Protein AF-A0A484Z8R1-F1 (afdb_monomer_lite)

Radius of gyration: 15.41 Å; chains: 1; bounding box: 41×30×35 Å

Organism: NCBI:txid69218

Structure (mmCIF, N/CA/C/O backbone):
data_AF-A0A484Z8R1-F1
#
_entry.id   AF-A0A484Z8R1-F1
#
loop_
_atom_site.group_PDB
_atom_site.id
_atom_site.type_symbol
_atom_site.label_atom_id
_atom_site.label_alt_id
_atom_site.label_comp_id
_atom_site.label_asym_id
_atom_site.label_entity_id
_atom_site.label_seq_id
_atom_site.pdbx_PDB_ins_code
_atom_site.Cartn_x
_atom_site.Cartn_y
_atom_site.Cartn_z
_atom_site.occupancy
_atom_site.B_iso_or_equiv
_atom_site.auth_seq_id
_atom_site.auth_comp_id
_atom_site.auth_asym_id
_atom_site.auth_atom_id
_atom_site.pdbx_PDB_model_num
ATOM 1 N N . MET A 1 1 ? 19.442 -6.968 -9.529 1.00 58.28 1 MET A N 1
ATOM 2 C CA . MET A 1 1 ? 18.801 -5.696 -9.114 1.00 58.28 1 MET A CA 1
ATOM 3 C C . MET A 1 1 ? 18.017 -5.101 -10.264 1.00 58.28 1 MET A C 1
ATOM 5 O O . MET A 1 1 ? 16.809 -5.059 -10.142 1.00 58.28 1 MET A O 1
ATOM 9 N N . HIS A 1 2 ? 18.643 -4.729 -11.385 1.00 69.94 2 HIS A N 1
ATOM 10 C CA . HIS A 1 2 ? 17.928 -4.208 -12.560 1.00 69.94 2 HIS A CA 1
ATOM 11 C C . HIS A 1 2 ? 16.787 -5.130 -13.034 1.00 69.94 2 HIS A C 1
ATOM 13 O O . HIS A 1 2 ? 15.646 -4.687 -13.110 1.00 69.94 2 HIS A O 1
ATOM 19 N N . ASP A 1 3 ? 17.061 -6.428 -13.188 1.00 71.69 3 ASP A N 1
ATOM 20 C CA . ASP A 1 3 ? 16.068 -7.412 -13.656 1.00 71.69 3 ASP A CA 1
ATOM 21 C C . ASP A 1 3 ? 14.858 -7.557 -12.729 1.00 71.69 3 ASP A C 1
ATOM 23 O O . ASP A 1 3 ? 13.781 -7.921 -13.176 1.00 71.69 3 ASP A O 1
ATOM 27 N N . LEU A 1 4 ? 15.017 -7.222 -11.446 1.00 68.62 4 LEU A N 1
ATOM 28 C CA . LEU A 1 4 ? 13.944 -7.243 -10.454 1.00 68.62 4 LEU A CA 1
ATOM 29 C C . LEU A 1 4 ? 12.979 -6.072 -10.651 1.00 68.62 4 LEU A C 1
ATOM 31 O O . LEU A 1 4 ? 11.765 -6.228 -10.612 1.00 68.62 4 LEU A O 1
ATOM 35 N N . TYR A 1 5 ? 13.521 -4.880 -10.897 1.00 70.00 5 TYR A N 1
ATOM 36 C CA . TYR A 1 5 ? 12.701 -3.707 -11.198 1.00 70.00 5 TYR A CA 1
ATOM 37 C C . TYR A 1 5 ? 11.977 -3.859 -12.539 1.00 70.00 5 TYR A C 1
ATOM 39 O O . TYR A 1 5 ? 10.854 -3.369 -12.679 1.00 70.00 5 TYR A O 1
ATOM 47 N N . VAL A 1 6 ? 12.611 -4.548 -13.494 1.00 76.06 6 VAL A N 1
ATOM 48 C CA . VAL A 1 6 ? 12.028 -4.874 -14.799 1.00 76.06 6 VAL A CA 1
ATOM 49 C C . VAL A 1 6 ? 10.956 -5.956 -14.668 1.00 76.06 6 VAL A C 1
ATOM 51 O O . VAL A 1 6 ? 9.858 -5.759 -15.168 1.00 76.06 6 VAL A O 1
ATOM 54 N N . SER A 1 7 ? 11.210 -7.058 -13.955 1.00 76.38 7 SER A N 1
ATOM 55 C CA . SER A 1 7 ? 10.266 -8.183 -13.869 1.00 76.38 7 SER A CA 1
ATOM 56 C C . SER A 1 7 ? 8.947 -7.824 -13.186 1.00 76.38 7 SER A C 1
ATOM 58 O O . SER A 1 7 ? 7.898 -8.342 -13.561 1.00 76.38 7 SER A O 1
ATOM 60 N N . PHE A 1 8 ? 8.981 -6.916 -12.209 1.00 76.06 8 PHE A N 1
ATOM 61 C CA . PHE A 1 8 ? 7.788 -6.459 -11.495 1.00 76.06 8 PHE A CA 1
ATOM 62 C C . PHE A 1 8 ? 7.178 -5.172 -12.063 1.00 76.06 8 PHE A C 1
ATOM 64 O O . PHE A 1 8 ? 6.241 -4.642 -11.468 1.00 76.06 8 PHE A O 1
ATOM 71 N N . ASN A 1 9 ? 7.694 -4.643 -13.182 1.00 83.44 9 ASN A N 1
ATOM 72 C CA . ASN A 1 9 ? 7.269 -3.363 -13.760 1.00 83.44 9 ASN A CA 1
ATOM 73 C C . ASN A 1 9 ? 7.154 -2.251 -12.702 1.00 83.44 9 ASN A C 1
ATOM 75 O O . ASN A 1 9 ? 6.194 -1.476 -12.676 1.00 83.44 9 ASN A O 1
ATOM 79 N N . VAL A 1 10 ? 8.143 -2.165 -11.805 1.00 82.50 10 VAL A N 1
ATOM 80 C CA . VAL A 1 10 ? 8.104 -1.274 -10.631 1.00 82.50 10 VAL A CA 1
ATOM 81 C C . VAL A 1 10 ? 7.833 0.178 -11.030 1.00 82.50 10 VAL A C 1
ATOM 83 O O . VAL A 1 10 ? 7.066 0.875 -10.368 1.00 82.50 10 VAL A O 1
ATOM 86 N N . LYS A 1 11 ? 8.410 0.624 -12.148 1.00 85.81 11 LYS A N 1
ATOM 87 C CA . LYS A 1 11 ? 8.200 1.966 -12.703 1.00 85.81 11 LYS A CA 1
ATOM 88 C C . LYS A 1 11 ? 6.729 2.245 -13.025 1.00 85.81 11 LYS A C 1
ATOM 90 O O . LYS A 1 11 ? 6.247 3.349 -12.775 1.00 85.81 11 LYS A O 1
ATOM 95 N N . ASP A 1 12 ? 6.023 1.269 -13.585 1.00 86.81 12 ASP A N 1
ATOM 96 C CA . ASP A 1 12 ? 4.622 1.433 -13.973 1.00 86.81 12 ASP A CA 1
ATOM 97 C C . ASP A 1 12 ? 3.700 1.318 -12.764 1.00 86.81 12 ASP A C 1
ATOM 99 O O . ASP A 1 12 ? 2.756 2.099 -12.650 1.00 86.81 12 ASP A O 1
ATOM 103 N N . LEU A 1 13 ? 4.027 0.443 -11.806 1.00 86.25 13 LEU A N 1
ATOM 104 C CA . LEU A 1 13 ? 3.337 0.386 -10.516 1.00 86.25 13 LEU A CA 1
ATOM 105 C C . LEU A 1 13 ? 3.457 1.713 -9.762 1.00 86.25 13 LEU A C 1
ATOM 107 O O . LEU A 1 13 ? 2.446 2.247 -9.318 1.00 86.25 13 LEU A O 1
ATOM 111 N N . GLN A 1 14 ? 4.656 2.295 -9.690 1.00 86.06 14 GLN A N 1
ATOM 112 C CA . GLN A 1 14 ? 4.865 3.607 -9.074 1.00 86.06 14 GLN A CA 1
ATOM 113 C C . GLN A 1 14 ? 4.029 4.697 -9.736 1.00 86.06 14 GLN A C 1
ATOM 115 O O . GLN A 1 14 ? 3.397 5.483 -9.039 1.00 86.06 14 GLN A O 1
ATOM 120 N N . LYS A 1 15 ? 3.957 4.725 -11.069 1.00 88.31 15 LYS A N 1
ATOM 121 C CA . LYS A 1 15 ? 3.080 5.671 -11.769 1.00 88.31 15 LYS A CA 1
ATOM 122 C C . LYS A 1 15 ? 1.607 5.422 -11.462 1.00 88.31 15 LYS A C 1
ATOM 124 O O . LYS A 1 15 ? 0.874 6.382 -11.263 1.00 88.31 15 LYS A O 1
ATOM 129 N N . ALA A 1 16 ? 1.174 4.164 -11.454 1.00 87.69 16 ALA A N 1
ATOM 130 C CA . ALA A 1 16 ? -0.217 3.804 -11.216 1.00 87.69 16 ALA A CA 1
ATOM 131 C C . ALA A 1 16 ? -0.669 4.178 -9.797 1.00 87.69 16 ALA A C 1
ATOM 133 O O . ALA A 1 16 ? -1.745 4.740 -9.650 1.00 87.69 16 ALA A O 1
ATOM 134 N N . MET A 1 17 ? 0.167 3.971 -8.773 1.00 85.44 17 MET A N 1
ATOM 135 C CA . MET A 1 17 ? -0.169 4.294 -7.376 1.00 85.44 17 MET A CA 1
ATOM 136 C C . MET A 1 17 ? -0.551 5.763 -7.139 1.00 85.44 17 MET A C 1
ATOM 138 O O . MET A 1 17 ? -1.306 6.043 -6.219 1.00 85.44 17 MET A O 1
ATOM 142 N N . PHE A 1 18 ? -0.052 6.693 -7.959 1.00 86.50 18 PHE A N 1
ATOM 143 C CA . PHE A 1 18 ? -0.321 8.130 -7.813 1.00 86.50 18 PHE A CA 1
ATOM 144 C C . PHE A 1 18 ? -1.199 8.703 -8.937 1.00 86.50 18 PHE A C 1
ATOM 146 O O . PHE A 1 18 ? -1.311 9.920 -9.086 1.00 86.50 18 PHE A O 1
ATOM 153 N N . ARG A 1 19 ? -1.837 7.848 -9.748 1.00 89.62 1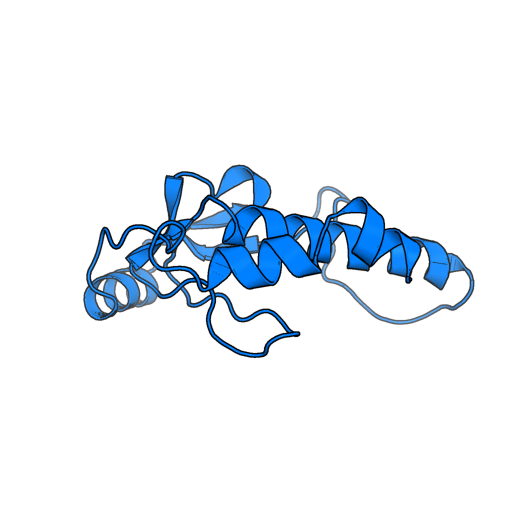9 ARG A N 1
ATOM 154 C CA . ARG A 1 19 ? -2.862 8.273 -10.711 1.00 89.62 19 ARG A CA 1
ATOM 155 C C . ARG A 1 19 ? -4.230 8.256 -10.052 1.00 89.62 19 ARG A C 1
ATOM 157 O O . ARG A 1 19 ? -4.593 7.274 -9.418 1.00 89.62 19 ARG A O 1
ATOM 164 N N . LYS A 1 20 ? -5.027 9.298 -10.303 1.00 83.75 20 LYS A N 1
ATOM 165 C CA . LYS A 1 20 ? -6.382 9.454 -9.746 1.00 83.75 20 LYS A CA 1
ATOM 166 C C . LYS A 1 20 ? -7.283 8.231 -9.973 1.00 83.75 20 LYS A C 1
ATOM 168 O O . LYS A 1 20 ? -8.053 7.877 -9.095 1.00 83.75 20 LYS A O 1
ATOM 173 N N . GLU A 1 21 ? -7.156 7.578 -11.126 1.00 85.81 21 GLU A N 1
ATOM 174 C CA . GLU A 1 21 ? -7.927 6.382 -11.509 1.00 85.81 21 GLU A CA 1
ATOM 175 C C . GLU A 1 21 ? -7.591 5.128 -10.687 1.00 85.81 21 GLU A C 1
ATOM 177 O O . GLU A 1 21 ? -8.333 4.154 -10.710 1.00 85.81 21 GLU A O 1
ATOM 182 N N . SER A 1 22 ? -6.440 5.112 -10.019 1.00 85.75 22 SER A N 1
ATOM 183 C CA . SER A 1 22 ? -5.882 3.941 -9.336 1.00 85.75 22 SER A CA 1
ATOM 184 C C . SER A 1 22 ? -5.575 4.209 -7.863 1.00 85.75 22 SER A C 1
ATOM 186 O O . SER A 1 22 ? -4.927 3.379 -7.221 1.00 85.75 22 SER A O 1
ATOM 188 N N . LEU A 1 23 ? -6.031 5.351 -7.335 1.00 88.00 23 LEU A N 1
ATOM 189 C CA . LEU A 1 23 ? -5.969 5.636 -5.908 1.00 88.00 23 LEU A CA 1
ATOM 190 C C . LEU A 1 23 ? -6.828 4.624 -5.133 1.00 88.00 23 LEU A C 1
ATOM 192 O O . LEU A 1 23 ? -7.885 4.214 -5.627 1.00 88.00 23 LEU A O 1
ATOM 196 N N . PRO A 1 24 ? -6.394 4.220 -3.930 1.00 89.00 24 PRO A N 1
ATOM 197 C CA . PRO A 1 24 ? -7.218 3.425 -3.034 1.00 89.00 24 PRO A CA 1
ATOM 198 C C . PRO A 1 24 ? -8.575 4.085 -2.751 1.00 89.00 24 PRO A C 1
ATOM 200 O O . PRO A 1 24 ? -8.698 5.308 -2.695 1.00 89.00 24 PRO A O 1
ATOM 203 N N . SER A 1 25 ? -9.608 3.265 -2.554 1.00 91.62 25 SER A N 1
ATOM 204 C CA . SER A 1 25 ? -10.921 3.774 -2.155 1.00 91.62 25 SER A CA 1
ATOM 205 C C . SER A 1 25 ? -10.907 4.136 -0.675 1.00 91.62 25 SER A C 1
ATOM 207 O O . SER A 1 25 ? -10.552 3.302 0.158 1.00 91.62 25 SER A O 1
ATOM 209 N N . VAL A 1 26 ? -11.354 5.344 -0.343 1.00 93.12 26 VAL A N 1
ATOM 210 C CA . VAL A 1 26 ? -11.559 5.782 1.042 1.00 93.12 26 VAL A CA 1
ATOM 211 C C . VAL A 1 26 ? -12.879 5.194 1.544 1.00 93.12 26 VAL A C 1
ATOM 213 O O . VAL A 1 26 ? -13.931 5.490 0.982 1.00 93.12 26 VAL A O 1
ATOM 216 N N . MET A 1 27 ? -12.832 4.350 2.577 1.00 93.62 27 MET A N 1
ATOM 217 C CA . MET A 1 27 ? -14.022 3.734 3.195 1.00 93.62 27 MET A CA 1
ATOM 218 C C . MET A 1 27 ? -14.299 4.248 4.605 1.00 93.62 27 MET A C 1
ATOM 220 O O . MET A 1 27 ? -15.417 4.124 5.099 1.00 93.62 27 MET A O 1
ATOM 224 N N . MET A 1 28 ? -13.289 4.818 5.251 1.00 92.56 28 MET A N 1
ATOM 225 C CA . MET A 1 28 ? -13.375 5.371 6.592 1.00 92.56 28 MET A CA 1
ATOM 226 C C . MET A 1 28 ? -12.559 6.661 6.646 1.00 92.56 28 MET A C 1
ATOM 228 O O . MET A 1 28 ? -11.557 6.808 5.948 1.00 92.56 28 MET A O 1
ATOM 232 N N . ASN A 1 29 ? -12.998 7.615 7.461 1.00 94.25 29 ASN A N 1
ATOM 233 C CA . ASN A 1 29 ? -12.230 8.823 7.719 1.00 94.25 29 ASN A CA 1
ATOM 234 C C . ASN A 1 29 ? -10.917 8.456 8.446 1.00 94.25 29 ASN A C 1
ATOM 236 O O . ASN A 1 29 ? -10.970 7.647 9.377 1.00 94.25 29 ASN A O 1
ATOM 240 N N . PRO A 1 30 ? -9.752 9.040 8.107 1.00 91.94 30 PRO A N 1
ATOM 241 C CA . PRO A 1 30 ? -8.489 8.684 8.757 1.00 91.94 30 PRO A CA 1
ATOM 242 C C . PRO A 1 30 ? -8.499 8.837 10.283 1.00 91.94 30 PRO A C 1
ATOM 244 O O . PRO A 1 30 ? -7.861 8.058 10.989 1.00 91.94 30 PRO A O 1
ATOM 247 N N . GLN A 1 31 ? -9.242 9.814 10.811 1.00 93.62 31 GLN A N 1
ATOM 248 C CA . GLN A 1 31 ? -9.411 9.998 12.252 1.00 93.62 31 GLN A CA 1
ATOM 249 C C . GLN A 1 31 ? -10.151 8.821 12.893 1.00 93.62 31 GLN A C 1
ATOM 251 O O . GLN A 1 31 ? -9.748 8.384 13.968 1.00 93.62 31 GLN A O 1
ATOM 256 N N . ASP A 1 32 ? -11.190 8.299 12.241 1.00 94.00 32 ASP A N 1
ATOM 257 C CA . ASP A 1 32 ? -11.965 7.164 12.750 1.00 94.00 32 ASP A CA 1
ATOM 258 C C . ASP A 1 32 ? -11.130 5.880 12.674 1.00 94.00 32 ASP A C 1
ATOM 260 O O . ASP A 1 32 ? -11.064 5.131 13.645 1.00 94.00 32 ASP A O 1
ATOM 264 N N . ALA A 1 33 ? -10.379 5.689 11.583 1.00 92.31 33 ALA A N 1
ATOM 265 C CA . ALA A 1 33 ? -9.438 4.575 11.456 1.00 92.31 33 ALA A CA 1
ATOM 266 C C . ALA A 1 33 ? -8.374 4.603 12.566 1.00 92.31 33 ALA A C 1
ATOM 268 O O . ALA A 1 33 ? -8.067 3.579 13.175 1.00 92.31 33 ALA A O 1
ATOM 269 N N . ASN A 1 34 ? -7.864 5.792 12.898 1.00 92.06 34 ASN A N 1
ATOM 270 C CA . ASN A 1 34 ? -6.933 5.965 14.008 1.00 92.06 34 ASN A CA 1
ATOM 271 C C . ASN A 1 34 ? -7.589 5.715 15.382 1.00 92.06 34 ASN A C 1
ATOM 273 O O . ASN A 1 34 ? -6.936 5.201 16.288 1.00 92.06 34 ASN A O 1
ATOM 277 N N . GLN A 1 35 ? -8.873 6.045 15.564 1.00 94.25 35 GLN A N 1
ATOM 278 C CA . GLN A 1 35 ? -9.594 5.701 16.795 1.00 94.25 35 GLN A CA 1
ATOM 279 C C . GLN A 1 35 ? -9.726 4.185 16.962 1.00 94.25 35 GLN A C 1
ATOM 281 O O . GLN A 1 35 ? -9.470 3.677 18.053 1.00 94.25 35 GLN A O 1
ATOM 286 N N . GLU A 1 36 ? -10.077 3.463 15.898 1.00 92.75 36 GLU A N 1
ATOM 287 C CA . GLU A 1 36 ? -10.163 1.998 15.916 1.00 92.75 36 GLU A CA 1
ATOM 288 C C . GLU A 1 36 ? -8.794 1.356 16.179 1.00 92.75 36 GLU A C 1
ATOM 290 O O . GLU A 1 36 ? -8.689 0.433 16.991 1.00 92.75 36 GLU A O 1
ATOM 295 N N . TYR A 1 37 ? -7.728 1.923 15.609 1.00 91.38 37 TYR A N 1
ATOM 296 C CA . TYR A 1 37 ? -6.352 1.538 15.917 1.00 91.38 37 TYR A CA 1
ATOM 297 C C . TYR A 1 37 ? -6.009 1.703 17.404 1.00 91.38 37 TYR A C 1
ATOM 299 O O . TYR A 1 37 ? -5.548 0.756 18.041 1.00 91.38 37 TYR A O 1
ATOM 307 N N . ILE A 1 38 ? -6.289 2.872 17.991 1.00 92.06 38 ILE A N 1
ATOM 308 C CA . ILE A 1 38 ? -6.024 3.145 19.415 1.00 92.06 38 ILE A CA 1
ATOM 309 C C . ILE A 1 38 ? -6.853 2.229 20.328 1.00 92.06 38 ILE A C 1
ATOM 311 O O . ILE A 1 38 ? -6.380 1.820 21.388 1.00 92.06 38 ILE A O 1
ATOM 315 N N . ARG A 1 39 ? -8.080 1.882 19.921 1.00 93.12 39 ARG A N 1
ATOM 316 C CA . ARG A 1 39 ? -8.949 0.933 20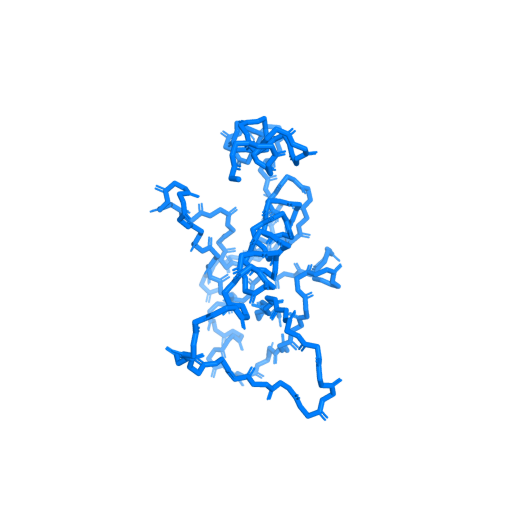.636 1.00 93.12 39 ARG A CA 1
ATOM 317 C C . ARG A 1 39 ? -8.465 -0.516 20.545 1.00 93.12 39 ARG A C 1
ATOM 319 O O . ARG A 1 39 ? -8.967 -1.356 21.286 1.00 93.12 39 ARG A O 1
ATOM 326 N N . GLY A 1 40 ? -7.500 -0.807 19.673 1.00 92.12 40 GLY A N 1
ATOM 327 C CA . GLY A 1 40 ? -7.010 -2.160 19.426 1.00 92.12 40 GLY A CA 1
ATOM 328 C C . GLY A 1 40 ? -7.941 -2.994 18.544 1.00 92.12 40 GLY A C 1
ATOM 329 O O . GLY A 1 40 ? -7.779 -4.211 18.484 1.00 92.12 40 GLY A O 1
ATOM 330 N N . ASN A 1 41 ? -8.886 -2.363 17.841 1.00 93.81 41 ASN A N 1
ATOM 331 C CA . ASN A 1 41 ? -9.813 -3.016 16.915 1.00 93.81 41 ASN A CA 1
ATOM 332 C C . ASN A 1 41 ? -9.146 -3.249 15.552 1.00 93.81 41 ASN A C 1
ATOM 334 O O . ASN A 1 41 ? -9.673 -2.867 14.512 1.00 93.81 41 ASN A O 1
ATOM 338 N N . VAL A 1 42 ? -7.949 -3.835 15.572 1.00 92.81 42 VAL A N 1
ATOM 339 C CA . VAL A 1 42 ? -7.107 -4.032 14.392 1.00 92.81 42 VAL A CA 1
ATOM 340 C C . VAL A 1 42 ? -6.479 -5.412 14.401 1.00 92.81 42 VAL A C 1
ATOM 342 O O . VAL A 1 42 ? -6.185 -5.994 15.446 1.00 92.81 42 VAL A O 1
ATOM 345 N N . GLU A 1 43 ? -6.229 -5.929 13.210 1.00 91.19 43 GLU A N 1
ATOM 346 C CA . GLU A 1 43 ? -5.596 -7.215 12.999 1.00 91.19 43 GLU A CA 1
ATOM 347 C C .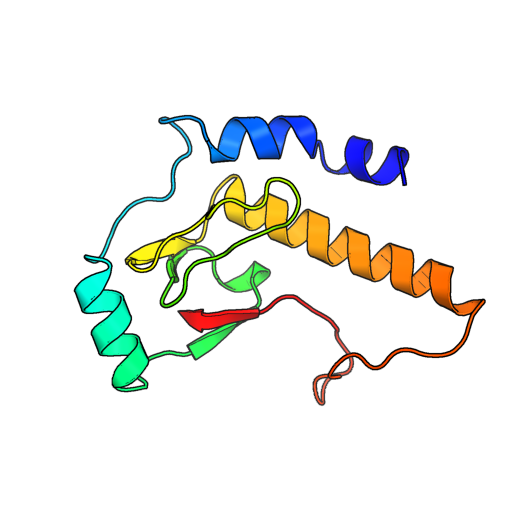 GLU A 1 43 ? -4.359 -7.067 12.116 1.00 91.19 43 GLU A C 1
ATOM 349 O O . GLU A 1 43 ? -4.372 -6.438 11.054 1.00 91.19 43 GLU A O 1
ATOM 354 N N . LEU A 1 44 ? -3.275 -7.719 12.533 1.00 88.06 44 LEU A N 1
ATOM 355 C CA . LEU A 1 44 ? -2.055 -7.798 11.749 1.00 88.06 44 LEU A CA 1
ATOM 356 C C . LEU A 1 44 ? -2.200 -8.870 10.660 1.00 88.06 44 LEU A C 1
ATOM 358 O O . LEU A 1 44 ? -2.137 -10.068 10.942 1.00 88.06 44 LEU A O 1
ATOM 362 N N . VAL A 1 45 ? -2.319 -8.446 9.403 1.00 87.94 45 VAL A N 1
ATOM 363 C CA . VAL A 1 45 ? -2.523 -9.341 8.256 1.00 87.94 45 VAL A CA 1
ATOM 364 C C . VAL A 1 45 ? -1.405 -9.199 7.234 1.00 87.94 45 VAL A C 1
ATOM 366 O O . VAL A 1 45 ? -0.757 -8.163 7.108 1.00 87.94 45 VAL A O 1
ATOM 369 N N . ARG A 1 46 ? -1.111 -10.289 6.520 1.00 88.31 46 ARG A N 1
ATOM 370 C CA . ARG A 1 46 ? -0.106 -10.275 5.452 1.00 88.31 46 ARG A CA 1
ATOM 371 C C . ARG A 1 46 ? -0.590 -9.385 4.320 1.00 88.31 46 ARG A C 1
ATOM 373 O O . ARG A 1 46 ? -1.740 -9.504 3.914 1.00 88.31 46 ARG A O 1
ATOM 380 N N . ILE A 1 47 ? 0.297 -8.592 3.724 1.00 87.75 47 ILE A N 1
ATOM 381 C CA . ILE A 1 47 ? -0.078 -7.691 2.620 1.00 87.75 47 ILE A CA 1
ATOM 382 C C . ILE A 1 47 ? -0.740 -8.442 1.455 1.00 87.75 47 ILE A C 1
ATOM 384 O O . ILE A 1 47 ? -1.662 -7.925 0.830 1.00 87.75 47 ILE A O 1
ATOM 388 N N . ARG A 1 48 ? -0.350 -9.697 1.196 1.00 89.50 48 ARG A N 1
ATOM 389 C CA . ARG A 1 48 ? -0.991 -10.542 0.171 1.00 89.50 48 ARG A CA 1
ATOM 390 C C . ARG A 1 48 ? -2.477 -10.824 0.443 1.00 89.50 48 ARG A C 1
ATOM 392 O O . ARG A 1 48 ? -3.246 -10.945 -0.500 1.00 89.50 48 ARG A O 1
ATOM 399 N N . ASP A 1 49 ? -2.855 -10.894 1.718 1.00 91.25 49 ASP A N 1
ATOM 400 C CA . ASP A 1 49 ? -4.203 -11.210 2.201 1.00 91.25 49 ASP A CA 1
ATOM 401 C C . ASP A 1 49 ? -4.971 -9.931 2.613 1.00 91.25 49 ASP A C 1
ATOM 403 O O . ASP A 1 49 ? -6.131 -9.999 3.002 1.00 91.25 49 ASP A O 1
ATOM 407 N N . ALA A 1 50 ? -4.336 -8.755 2.537 1.00 90.19 50 ALA A N 1
ATOM 408 C CA . ALA A 1 50 ? -4.927 -7.483 2.952 1.00 90.19 50 ALA A CA 1
ATOM 409 C C . ALA A 1 50 ? -5.907 -6.894 1.922 1.00 90.19 50 ALA A C 1
ATOM 411 O O . ALA A 1 50 ? -6.633 -5.962 2.245 1.00 90.19 50 ALA A O 1
ATOM 412 N N . GLY A 1 51 ? -5.948 -7.418 0.692 1.00 93.19 51 GLY A N 1
ATOM 413 C CA . GLY A 1 51 ? -6.807 -6.897 -0.376 1.00 93.19 51 GLY A CA 1
ATOM 414 C C . GLY A 1 51 ? -8.282 -6.828 0.038 1.00 93.19 51 GLY A C 1
ATOM 415 O O . GLY A 1 51 ? -8.846 -7.820 0.490 1.00 93.19 51 GLY A O 1
ATOM 416 N N . GLY A 1 52 ? -8.903 -5.656 -0.113 1.00 93.06 52 GLY A N 1
ATOM 417 C CA . GLY A 1 52 ? -10.290 -5.407 0.293 1.00 93.06 52 GLY A CA 1
ATOM 418 C C . GLY A 1 52 ? -10.477 -5.026 1.767 1.00 93.06 52 GLY A C 1
ATOM 419 O O . GLY A 1 52 ? -11.600 -4.727 2.165 1.00 93.06 52 GLY A O 1
ATOM 420 N N . ARG A 1 53 ? -9.409 -4.996 2.574 1.00 94.00 53 ARG A N 1
ATOM 421 C CA . ARG A 1 53 ? -9.453 -4.568 3.982 1.00 94.00 53 ARG A CA 1
ATOM 422 C C . ARG A 1 53 ? -9.083 -3.094 4.125 1.00 94.00 53 ARG A C 1
ATOM 424 O O . ARG A 1 53 ? -8.318 -2.567 3.320 1.00 94.00 53 ARG A O 1
ATOM 431 N N . ILE A 1 54 ? -9.610 -2.443 5.158 1.00 94.06 54 ILE A N 1
ATOM 432 C CA . ILE A 1 54 ? -9.323 -1.038 5.472 1.00 94.06 54 ILE A CA 1
ATOM 433 C C . ILE A 1 54 ? -7.961 -0.963 6.153 1.00 94.06 54 ILE A C 1
ATOM 435 O O . ILE A 1 54 ? -7.708 -1.716 7.074 1.00 94.06 54 ILE A O 1
ATOM 439 N N . ALA A 1 55 ? -7.071 -0.083 5.717 1.00 93.38 55 ALA A N 1
ATOM 440 C CA . ALA A 1 55 ? -5.807 0.145 6.392 1.00 93.38 55 ALA A CA 1
ATOM 441 C C . ALA A 1 55 ? -6.044 0.911 7.699 1.00 93.38 55 ALA A C 1
ATOM 443 O O . ALA A 1 55 ? -6.638 1.990 7.693 1.00 93.38 55 ALA A O 1
ATOM 444 N N . ALA A 1 56 ? -5.545 0.379 8.811 1.00 91.38 56 ALA A N 1
ATOM 445 C CA . ALA A 1 56 ? -5.554 1.080 10.093 1.00 91.38 56 ALA A CA 1
ATOM 446 C C . ALA A 1 56 ? -4.348 2.025 10.242 1.00 91.38 56 ALA A C 1
ATOM 448 O O . ALA A 1 56 ? -4.405 3.010 10.972 1.00 91.38 56 ALA A O 1
ATOM 449 N N . GLU A 1 57 ? -3.264 1.751 9.512 1.00 90.06 57 GLU A N 1
ATOM 450 C CA . GLU A 1 57 ? -2.043 2.557 9.485 1.00 90.06 57 GLU A CA 1
ATOM 451 C C . GLU A 1 57 ? -1.676 3.009 8.071 1.00 90.06 57 GLU A C 1
ATOM 453 O O . GLU A 1 57 ? -2.024 2.379 7.072 1.00 90.06 57 GLU A O 1
ATOM 458 N N . GLY A 1 58 ? -0.905 4.095 7.998 1.00 89.19 58 GLY A N 1
ATOM 459 C CA . GLY A 1 58 ? -0.341 4.584 6.748 1.00 89.19 58 GLY A CA 1
ATOM 460 C C . GLY A 1 58 ? 0.801 3.701 6.244 1.00 89.19 58 GLY A C 1
ATOM 461 O O . GLY A 1 58 ? 1.739 3.391 6.979 1.00 89.19 58 GLY A O 1
ATOM 462 N N . ALA A 1 59 ? 0.761 3.345 4.962 1.00 89.50 59 ALA A N 1
ATOM 463 C CA . ALA A 1 59 ? 1.796 2.545 4.322 1.00 89.50 59 ALA A CA 1
ATOM 464 C C . ALA A 1 59 ? 2.780 3.443 3.559 1.00 89.50 59 ALA A C 1
ATOM 466 O O . ALA A 1 59 ? 2.425 4.063 2.553 1.00 89.50 59 ALA A O 1
ATOM 467 N N . LEU A 1 60 ? 4.032 3.489 4.024 1.00 89.62 60 LEU A N 1
ATOM 468 C CA . LEU A 1 60 ? 5.092 4.339 3.474 1.00 89.62 60 LEU A CA 1
ATOM 469 C C . LEU A 1 60 ? 6.237 3.494 2.882 1.00 89.62 60 LEU A C 1
ATOM 471 O O . LEU A 1 60 ? 7.133 3.076 3.619 1.00 89.62 60 LEU A O 1
ATOM 475 N N . PRO A 1 61 ? 6.256 3.230 1.566 1.00 86.06 61 PRO A N 1
ATOM 476 C CA . PRO A 1 61 ? 7.371 2.538 0.939 1.00 86.06 61 PRO A CA 1
ATOM 477 C C . PRO A 1 61 ? 8.486 3.509 0.520 1.00 86.06 61 PRO A C 1
ATOM 479 O O . PRO A 1 61 ? 8.236 4.653 0.129 1.00 86.06 61 PRO A O 1
ATOM 482 N N . TYR A 1 62 ? 9.732 3.022 0.526 1.00 81.50 62 TYR A N 1
ATOM 483 C CA . TYR A 1 62 ? 10.877 3.733 -0.043 1.00 81.50 62 TYR A CA 1
ATOM 484 C C . TYR A 1 62 ? 11.542 2.921 -1.163 1.00 81.50 62 TYR A C 1
ATOM 486 O O . TYR A 1 62 ? 11.931 1.775 -0.923 1.00 81.50 62 TYR A O 1
ATOM 494 N N . PRO A 1 63 ? 11.746 3.506 -2.360 1.00 73.19 63 PRO A N 1
ATOM 495 C CA . PRO A 1 63 ? 11.152 4.761 -2.858 1.00 73.19 63 PRO A CA 1
ATOM 496 C C . PRO A 1 63 ? 9.616 4.635 -3.037 1.00 73.19 63 PRO A C 1
ATOM 498 O O . PRO A 1 63 ? 9.122 3.508 -3.094 1.00 73.19 63 PRO A O 1
ATOM 501 N N . PRO A 1 64 ? 8.828 5.727 -3.133 1.00 81.94 64 PRO A N 1
ATOM 502 C CA . PRO A 1 64 ? 9.224 7.137 -3.241 1.00 81.94 64 PRO A CA 1
ATOM 503 C C . PRO A 1 64 ? 9.391 7.880 -1.903 1.00 81.94 64 PRO A C 1
ATOM 505 O O . PRO A 1 64 ? 9.839 9.020 -1.919 1.00 81.94 64 PRO A O 1
ATOM 508 N N . GLY A 1 65 ? 9.052 7.274 -0.761 1.00 84.31 65 GLY A N 1
ATOM 509 C CA . GLY A 1 65 ? 9.072 7.959 0.539 1.00 84.31 65 GLY A CA 1
ATOM 510 C C . GLY A 1 65 ? 7.840 8.832 0.799 1.00 84.31 65 GLY A C 1
ATOM 511 O O . GLY A 1 65 ? 7.922 9.806 1.540 1.00 84.31 65 GLY A O 1
ATOM 512 N N . VAL A 1 66 ? 6.708 8.489 0.180 1.00 87.06 66 VAL A N 1
ATOM 513 C CA . VAL A 1 66 ? 5.402 9.148 0.346 1.00 87.06 66 VAL A CA 1
ATOM 514 C C . VAL A 1 66 ? 4.376 8.080 0.721 1.00 87.06 66 VAL A C 1
ATOM 516 O O . VAL A 1 66 ? 4.545 6.921 0.344 1.00 87.06 66 VAL A O 1
ATOM 519 N N . LEU A 1 67 ? 3.333 8.450 1.470 1.00 86.88 67 LEU A N 1
ATOM 520 C CA . LEU A 1 67 ? 2.250 7.529 1.816 1.00 86.88 67 LEU A CA 1
ATOM 521 C C . LEU A 1 67 ? 1.540 7.057 0.544 1.00 86.88 67 LEU A C 1
ATOM 523 O O . LEU A 1 67 ? 1.101 7.871 -0.267 1.00 86.88 67 LEU A O 1
ATOM 527 N N . CYS A 1 68 ? 1.458 5.740 0.376 1.00 89.12 68 CYS A N 1
ATOM 528 C CA . CYS A 1 68 ? 0.751 5.108 -0.739 1.00 89.12 68 CYS A CA 1
ATOM 529 C C . CYS A 1 68 ? -0.618 4.557 -0.326 1.00 89.12 68 CYS A C 1
ATOM 531 O O . CYS A 1 68 ? -1.460 4.347 -1.190 1.00 89.12 68 CYS A O 1
ATOM 533 N N . VAL A 1 69 ? -0.819 4.311 0.971 1.00 91.19 69 VAL A N 1
ATOM 534 C CA . VAL A 1 69 ? -2.127 4.062 1.588 1.00 91.19 69 VAL A CA 1
ATOM 535 C C . VAL A 1 69 ? -2.195 4.921 2.839 1.00 91.19 69 VAL A C 1
ATOM 537 O O . VAL A 1 69 ? -1.216 4.961 3.595 1.00 91.19 69 VAL A O 1
ATOM 540 N N . VAL A 1 70 ? -3.313 5.599 3.065 1.00 92.75 70 VAL A N 1
ATOM 541 C CA . VAL A 1 70 ? -3.587 6.306 4.322 1.00 92.75 70 VAL A CA 1
ATOM 542 C C . VAL A 1 70 ? -4.602 5.535 5.174 1.00 92.75 70 VAL A C 1
ATOM 544 O O . VAL A 1 70 ? -5.363 4.728 4.638 1.00 92.75 70 VAL A O 1
ATOM 547 N N . PRO A 1 71 ? -4.639 5.752 6.501 1.00 93.19 71 PRO A N 1
ATOM 548 C CA . PRO A 1 71 ? -5.651 5.133 7.348 1.00 93.19 71 PRO A CA 1
ATOM 549 C C . PRO A 1 71 ? -7.062 5.402 6.819 1.00 93.19 71 PRO A C 1
ATOM 551 O O . PRO A 1 71 ? -7.382 6.530 6.446 1.00 93.19 71 PRO A O 1
ATOM 554 N N . GLY A 1 72 ? -7.895 4.368 6.783 1.00 91.94 72 GLY A N 1
ATOM 555 C CA . GLY A 1 72 ? -9.259 4.439 6.267 1.00 91.94 72 GLY A CA 1
ATOM 556 C C . GLY A 1 72 ? -9.410 4.149 4.768 1.00 91.94 72 GLY A C 1
ATOM 557 O O . GLY A 1 72 ? -10.535 3.972 4.289 1.00 91.94 72 GLY A O 1
ATOM 558 N N . GLU A 1 73 ? -8.308 4.028 4.027 1.00 94.88 73 GLU A N 1
ATOM 559 C CA . GLU A 1 73 ? -8.312 3.531 2.649 1.00 94.88 73 GLU A CA 1
ATOM 560 C C . GLU A 1 73 ? -8.281 2.005 2.577 1.00 94.88 73 GLU A C 1
ATOM 562 O O . GLU A 1 73 ? -7.759 1.327 3.457 1.00 94.88 73 GLU A O 1
ATOM 567 N N . VAL A 1 74 ? -8.811 1.447 1.493 1.00 94.62 74 VAL A N 1
ATOM 568 C CA . VAL A 1 74 ? -8.820 0.001 1.262 1.00 94.62 74 VAL A CA 1
ATOM 569 C C . VAL A 1 74 ? -7.552 -0.456 0.552 1.00 94.62 74 VAL A C 1
ATOM 571 O O . VAL A 1 74 ? -7.210 0.030 -0.527 1.00 94.62 74 VAL A O 1
ATOM 574 N N . TRP A 1 75 ? -6.895 -1.468 1.111 1.00 93.00 75 TRP A N 1
ATOM 575 C CA . TRP A 1 75 ? -5.789 -2.165 0.466 1.00 93.00 75 TRP A CA 1
ATOM 576 C C . TRP A 1 75 ? -6.222 -2.784 -0.863 1.00 93.00 75 TRP A C 1
ATOM 578 O O . TRP A 1 75 ? -7.199 -3.530 -0.943 1.00 93.00 75 TRP A O 1
ATOM 588 N N . GLY A 1 76 ? -5.451 -2.528 -1.916 1.00 91.06 76 GLY A N 1
ATOM 589 C CA . GLY A 1 76 ? -5.716 -3.112 -3.221 1.00 91.06 76 GLY A CA 1
ATOM 590 C C . GLY A 1 76 ? -4.868 -2.524 -4.339 1.00 91.06 76 GLY A C 1
ATOM 591 O O . GLY A 1 76 ? -3.945 -1.734 -4.123 1.00 91.06 76 GLY A O 1
ATOM 592 N N . GLY A 1 77 ? -5.204 -2.933 -5.562 1.00 90.94 77 GLY A N 1
ATOM 593 C CA . GLY A 1 77 ? -4.728 -2.298 -6.788 1.00 90.94 77 GLY A CA 1
ATOM 594 C C . GLY A 1 77 ? -3.205 -2.248 -6.932 1.00 90.94 77 GLY A C 1
ATOM 595 O O . GLY A 1 77 ? -2.489 -3.212 -6.647 1.00 90.94 77 GLY A O 1
ATOM 596 N N . ALA A 1 78 ? -2.714 -1.113 -7.435 1.00 90.81 78 ALA A N 1
ATOM 597 C CA . ALA A 1 78 ? -1.294 -0.899 -7.701 1.00 90.81 78 ALA A CA 1
ATOM 598 C C . ALA A 1 78 ? -0.455 -0.874 -6.417 1.00 90.81 78 ALA A C 1
ATOM 600 O O . ALA A 1 78 ? 0.669 -1.376 -6.417 1.00 90.81 78 ALA A O 1
ATOM 601 N N . VAL A 1 79 ? -1.010 -0.344 -5.323 1.00 89.38 79 VAL A N 1
ATOM 602 C CA . VAL A 1 79 ? -0.279 -0.178 -4.065 1.00 89.38 79 VAL A CA 1
ATOM 603 C C . VAL A 1 79 ? 0.040 -1.526 -3.437 1.00 89.38 79 VAL A C 1
ATOM 605 O O . VAL A 1 79 ? 1.201 -1.816 -3.154 1.00 89.38 79 VAL A O 1
ATOM 608 N N . GLN A 1 80 ? -0.953 -2.408 -3.315 1.00 90.19 80 GLN A N 1
ATOM 609 C CA . GLN A 1 80 ? -0.731 -3.751 -2.777 1.00 90.19 80 GLN A CA 1
ATOM 610 C C . GLN A 1 80 ? 0.285 -4.540 -3.622 1.00 90.19 80 GLN A C 1
ATOM 612 O O . GLN A 1 80 ? 1.200 -5.161 -3.081 1.00 90.19 80 GLN A O 1
ATOM 617 N N . ARG A 1 81 ? 0.176 -4.472 -4.958 1.00 90.12 81 ARG A N 1
ATOM 61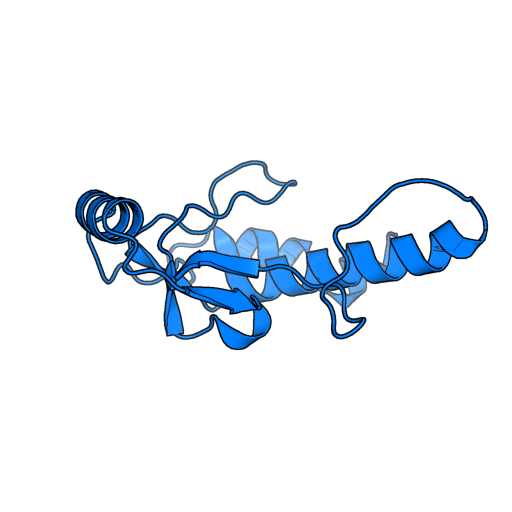8 C CA . ARG A 1 81 ? 1.123 -5.126 -5.881 1.00 90.12 81 ARG A CA 1
ATOM 619 C C . ARG A 1 81 ? 2.544 -4.587 -5.733 1.00 90.12 81 ARG A C 1
ATOM 621 O O . ARG A 1 81 ? 3.493 -5.363 -5.799 1.00 90.12 81 ARG A O 1
ATOM 628 N N . TYR A 1 82 ? 2.694 -3.285 -5.503 1.00 89.69 82 TYR A N 1
ATOM 629 C CA . TYR A 1 82 ? 3.996 -2.669 -5.279 1.00 89.69 82 TYR A CA 1
ATOM 630 C C . TYR A 1 82 ? 4.657 -3.164 -3.990 1.00 89.69 82 TYR A C 1
ATOM 632 O O . TYR A 1 82 ? 5.822 -3.555 -4.015 1.00 89.69 82 TYR A O 1
ATOM 640 N N . PHE A 1 83 ? 3.915 -3.230 -2.881 1.00 89.25 83 PHE A N 1
ATOM 641 C CA . PHE A 1 83 ? 4.443 -3.769 -1.625 1.00 89.25 83 PHE A CA 1
ATOM 642 C C . PHE A 1 83 ? 4.843 -5.245 -1.740 1.00 89.25 83 PHE A C 1
ATOM 644 O O . PHE A 1 83 ? 5.886 -5.627 -1.216 1.00 89.25 83 PHE A O 1
ATOM 651 N N . LEU A 1 84 ? 4.079 -6.057 -2.477 1.00 88.94 84 LEU A N 1
ATOM 652 C CA . LEU A 1 84 ? 4.440 -7.453 -2.749 1.00 88.94 84 LEU A CA 1
ATOM 653 C C . LEU A 1 84 ? 5.709 -7.573 -3.606 1.00 88.94 84 LEU A C 1
ATOM 655 O O . LEU A 1 84 ? 6.562 -8.411 -3.326 1.00 88.94 84 LEU A O 1
ATOM 659 N N . ALA A 1 85 ? 5.874 -6.711 -4.612 1.00 87.25 85 ALA A N 1
ATOM 660 C CA . ALA A 1 85 ? 7.098 -6.662 -5.410 1.00 87.25 85 ALA A CA 1
ATOM 661 C C . ALA A 1 85 ? 8.321 -6.261 -4.566 1.00 87.25 85 ALA A C 1
ATOM 663 O O . ALA A 1 85 ? 9.405 -6.819 -4.738 1.00 87.25 85 ALA A O 1
ATOM 664 N N . LEU A 1 86 ? 8.156 -5.320 -3.627 1.00 84.44 86 LEU A N 1
ATOM 665 C CA . LEU A 1 86 ? 9.210 -4.946 -2.681 1.00 84.44 86 LEU A CA 1
ATOM 666 C C . LEU A 1 86 ? 9.539 -6.085 -1.709 1.00 84.44 86 LEU A C 1
ATOM 668 O O . LEU A 1 86 ? 10.716 -6.340 -1.458 1.00 84.44 86 LEU A O 1
ATOM 672 N N . GLU A 1 87 ? 8.529 -6.783 -1.189 1.00 85.25 87 GLU A N 1
ATOM 673 C CA . GLU A 1 87 ? 8.700 -7.953 -0.322 1.00 85.25 87 GLU A CA 1
ATOM 674 C C . GLU A 1 87 ? 9.515 -9.046 -1.023 1.00 85.25 87 GLU A C 1
ATOM 676 O O . GLU A 1 87 ? 10.511 -9.531 -0.477 1.00 85.25 87 GLU A O 1
ATOM 681 N N . GLU A 1 88 ? 9.154 -9.373 -2.263 1.00 83.06 88 GLU A N 1
ATOM 682 C CA . GLU A 1 88 ? 9.875 -10.351 -3.078 1.00 83.06 88 GLU A CA 1
ATOM 683 C C . GLU A 1 88 ? 11.292 -9.862 -3.418 1.00 83.06 88 GLU A C 1
ATOM 685 O O . GLU A 1 88 ? 12.263 -10.617 -3.336 1.00 83.06 88 GLU A O 1
ATOM 690 N N . GLY A 1 89 ? 11.434 -8.559 -3.680 1.00 80.44 89 GLY A N 1
ATOM 691 C CA . GLY A 1 89 ? 12.706 -7.851 -3.801 1.00 80.44 89 GLY A CA 1
ATOM 692 C C . GLY A 1 89 ? 13.652 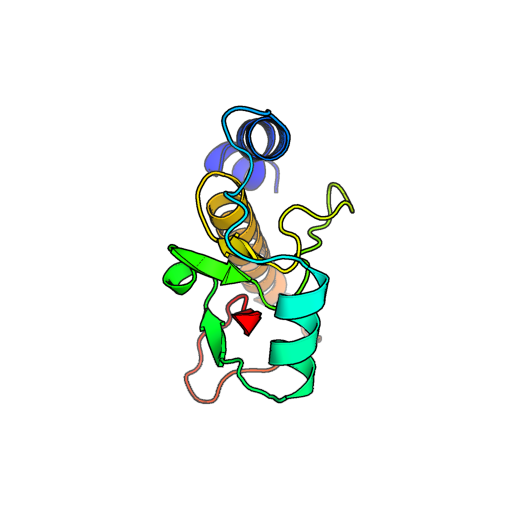-8.098 -2.636 1.00 80.44 89 GLY A C 1
ATOM 693 O O . GLY A 1 89 ? 14.799 -8.526 -2.807 1.00 80.44 89 GLY A O 1
ATOM 694 N N . VAL A 1 90 ? 13.149 -7.859 -1.430 1.00 80.50 90 VAL A N 1
ATOM 695 C CA . VAL A 1 90 ? 13.883 -8.065 -0.185 1.00 80.50 90 VAL A CA 1
ATOM 696 C C . VAL A 1 90 ? 14.191 -9.547 0.017 1.00 80.50 90 VAL A C 1
ATOM 698 O O . VAL A 1 90 ? 15.318 -9.881 0.385 1.00 80.50 90 VAL A O 1
ATOM 701 N N . ASN A 1 91 ? 13.246 -10.448 -0.245 1.00 80.19 91 ASN A N 1
ATOM 702 C CA . ASN A 1 91 ? 13.450 -11.889 -0.090 1.00 80.19 91 ASN A CA 1
ATOM 703 C C . ASN A 1 91 ? 14.537 -12.425 -1.040 1.00 80.19 91 ASN A C 1
ATOM 705 O O . ASN A 1 91 ? 15.427 -13.158 -0.593 1.00 80.19 91 ASN A O 1
ATOM 709 N N . MET A 1 92 ? 14.550 -11.992 -2.302 1.00 73.06 92 MET A N 1
ATOM 710 C CA . MET A 1 92 ? 15.592 -12.342 -3.273 1.00 73.06 92 MET A CA 1
ATOM 711 C C . MET A 1 92 ? 16.966 -11.783 -2.889 1.00 73.06 92 MET A C 1
ATOM 713 O O . MET A 1 92 ? 17.968 -12.499 -2.936 1.00 73.06 92 MET A O 1
ATOM 717 N N . LEU A 1 93 ? 17.038 -10.529 -2.437 1.00 67.56 93 LEU A N 1
ATOM 718 C CA . LEU A 1 93 ? 18.294 -9.934 -1.964 1.00 67.56 93 LEU A CA 1
ATOM 719 C C . LEU A 1 93 ? 18.801 -10.580 -0.675 1.00 67.56 93 LEU A C 1
ATOM 721 O O . LEU A 1 93 ? 20.005 -10.672 -0.448 1.00 67.56 93 LEU A O 1
ATOM 725 N N . ARG A 1 94 ? 17.901 -11.074 0.174 1.00 56.44 94 ARG A N 1
ATOM 726 C CA . ARG A 1 94 ? 18.266 -11.864 1.353 1.00 56.44 94 ARG A CA 1
ATOM 727 C C . ARG A 1 94 ? 18.739 -13.263 0.987 1.00 56.44 94 ARG A C 1
ATOM 729 O O . ARG A 1 94 ? 19.608 -13.793 1.676 1.00 56.44 94 ARG A O 1
ATOM 736 N N . ALA A 1 95 ? 18.202 -13.851 -0.080 1.00 51.41 95 ALA A N 1
ATOM 737 C CA . ALA A 1 95 ? 18.739 -15.077 -0.655 1.00 51.41 95 ALA A CA 1
ATOM 738 C C . ALA A 1 95 ? 20.147 -14.847 -1.234 1.00 51.41 95 ALA A C 1
ATOM 740 O O . ALA A 1 95 ? 21.028 -15.661 -0.967 1.00 51.41 95 ALA A O 1
ATOM 741 N N . SER A 1 96 ? 20.407 -13.709 -1.896 1.00 38.03 96 SER A N 1
ATOM 742 C CA . SER A 1 96 ? 21.760 -13.357 -2.367 1.00 38.03 96 SER A CA 1
ATOM 743 C C . SER A 1 96 ? 22.725 -13.010 -1.220 1.00 38.03 96 SER A C 1
ATOM 745 O O . SER A 1 96 ? 23.903 -13.361 -1.265 1.00 38.03 96 SER A O 1
ATOM 747 N N . ARG A 1 97 ? 22.220 -12.437 -0.116 1.00 26.38 97 ARG A N 1
ATOM 748 C CA . ARG A 1 97 ? 22.971 -12.225 1.136 1.00 26.38 97 ARG A CA 1
ATOM 749 C C . ARG A 1 97 ? 23.302 -13.507 1.904 1.00 26.38 97 ARG A C 1
ATOM 751 O O . ARG A 1 97 ? 24.021 -13.412 2.891 1.00 26.38 97 ARG A O 1
ATOM 758 N N . ARG A 1 98 ? 22.883 -14.711 1.483 1.00 27.97 98 ARG A N 1
ATOM 759 C CA . ARG A 1 98 ? 23.347 -15.961 2.131 1.00 27.97 98 ARG A CA 1
ATOM 760 C C . ARG A 1 98 ? 24.850 -16.227 1.953 1.00 27.97 98 ARG A C 1
ATOM 762 O O . ARG A 1 98 ? 25.368 -17.112 2.623 1.00 27.97 98 ARG A O 1
ATOM 769 N N . SER A 1 99 ? 25.562 -15.420 1.160 1.00 26.62 99 SER A N 1
ATOM 770 C CA . SER A 1 99 ? 27.031 -15.362 1.176 1.00 26.62 99 SER A CA 1
ATOM 771 C C . SER A 1 99 ? 27.623 -14.512 2.319 1.00 26.62 99 SER A C 1
ATOM 773 O O . SER A 1 99 ? 28.806 -14.654 2.614 1.00 26.62 99 SER A O 1
ATOM 775 N N . CYS A 1 100 ? 26.858 -13.637 2.986 1.00 24.66 100 CYS A N 1
ATOM 776 C CA . CYS A 1 100 ? 27.376 -12.716 4.009 1.00 24.66 100 CYS A CA 1
ATOM 777 C C . CYS A 1 100 ? 26.469 -12.691 5.254 1.00 24.66 100 CYS A C 1
ATOM 779 O O . CYS A 1 100 ? 25.339 -12.204 5.222 1.00 24.66 100 CYS A O 1
ATOM 781 N N . ARG A 1 101 ? 26.975 -13.226 6.375 1.00 22.56 101 ARG A N 1
ATOM 782 C CA . ARG A 1 101 ? 26.281 -13.283 7.675 1.00 22.56 101 ARG A CA 1
ATOM 783 C C . ARG A 1 101 ? 25.923 -11.893 8.211 1.00 22.56 101 ARG A C 1
ATOM 785 O O . ARG A 1 101 ? 26.750 -10.992 8.186 1.00 22.56 101 ARG A O 1
ATOM 792 N N . GLY A 1 102 ? 24.749 -11.809 8.846 1.00 30.95 102 GLY A N 1
ATOM 793 C CA . GLY A 1 102 ? 24.476 -10.851 9.923 1.00 30.95 102 GLY A CA 1
ATOM 794 C C . GLY A 1 102 ? 23.548 -9.686 9.574 1.00 30.95 102 GLY A C 1
ATOM 795 O O . GLY A 1 102 ? 24.013 -8.583 9.329 1.00 30.95 102 GLY A O 1
ATOM 796 N N . SER A 1 103 ? 22.230 -9.903 9.639 1.00 22.77 103 SER A N 1
ATOM 797 C CA . SER A 1 103 ? 21.293 -8.939 10.247 1.00 22.77 103 SER A CA 1
ATOM 798 C C . SER A 1 103 ? 19.922 -9.587 10.493 1.00 22.77 103 SER A C 1
ATOM 800 O O . SER A 1 103 ? 19.409 -10.368 9.687 1.00 22.77 103 SER A O 1
ATOM 802 N N . THR A 1 104 ? 19.362 -9.320 11.669 1.00 24.62 104 THR A N 1
ATOM 803 C CA . THR A 1 104 ? 18.179 -9.965 12.249 1.00 24.62 104 THR A CA 1
ATOM 804 C C . THR A 1 104 ? 16.898 -9.472 11.579 1.00 24.62 104 THR A C 1
ATOM 806 O O . THR A 1 104 ? 16.600 -8.284 11.596 1.00 24.62 104 THR A O 1
ATOM 809 N N . ALA A 1 105 ? 16.095 -10.390 11.041 1.00 36.97 105 ALA A N 1
ATOM 810 C CA . ALA A 1 105 ? 14.684 -10.133 10.774 1.00 36.97 105 ALA A CA 1
ATOM 811 C C . ALA A 1 105 ? 13.849 -10.928 11.764 1.00 36.97 105 ALA A C 1
ATOM 813 O O . ALA A 1 105 ? 14.176 -12.086 12.035 1.00 36.97 105 ALA A O 1
ATOM 814 N N . LYS A 1 106 ? 12.774 -10.329 12.279 1.00 30.98 106 LYS A N 1
ATOM 815 C CA . LYS A 1 106 ? 11.807 -11.041 13.114 1.00 30.98 106 LYS A CA 1
ATOM 816 C C . LYS A 1 106 ? 11.215 -12.185 12.283 1.00 30.98 106 LYS A C 1
ATOM 818 O O . LYS A 1 106 ? 10.431 -11.963 11.366 1.00 30.98 106 LYS A O 1
ATOM 823 N N . LYS A 1 107 ? 11.663 -13.410 12.561 1.00 33.16 107 LYS A N 1
ATOM 824 C CA . LYS A 1 107 ? 11.069 -14.638 12.032 1.00 33.16 107 LYS A CA 1
ATOM 825 C C . LYS A 1 107 ? 9.710 -14.818 12.698 1.00 33.16 107 LYS A C 1
ATOM 827 O O . LYS A 1 107 ? 9.628 -14.840 13.923 1.00 33.16 107 LYS A O 1
ATOM 832 N N . MET A 1 108 ? 8.664 -15.004 11.900 1.00 32.34 108 MET A N 1
ATOM 833 C CA . MET A 1 108 ? 7.448 -15.644 12.388 1.00 32.34 108 MET A CA 1
ATOM 834 C C . MET A 1 108 ? 7.774 -17.085 12.813 1.00 32.34 108 MET A C 1
ATOM 836 O O . MET A 1 108 ? 8.662 -17.729 12.244 1.00 32.34 108 MET A O 1
ATOM 840 N N . ARG A 1 109 ? 7.005 -17.612 13.772 1.00 33.72 109 ARG A N 1
ATOM 841 C CA . ARG A 1 109 ? 7.070 -19.003 14.269 1.00 33.72 109 ARG A CA 1
ATOM 842 C C . ARG A 1 109 ? 6.897 -20.064 13.160 1.00 33.72 109 ARG A C 1
ATOM 844 O O . ARG A 1 109 ? 7.166 -21.232 13.398 1.00 33.72 109 ARG A O 1
ATOM 851 N N . THR A 1 110 ? 6.477 -19.651 11.961 1.00 32.16 110 THR A N 1
ATOM 852 C CA . THR A 1 110 ? 6.159 -20.471 10.778 1.00 32.16 110 THR A CA 1
ATOM 853 C C . THR A 1 110 ? 7.198 -20.399 9.646 1.00 32.16 110 THR A C 1
ATOM 855 O O . THR A 1 110 ? 6.989 -20.988 8.592 1.00 32.16 110 THR A O 1
ATOM 858 N N . GLY A 1 111 ? 8.329 -19.705 9.827 1.00 33.12 111 GLY A N 1
ATOM 859 C CA . GLY A 1 111 ? 9.457 -19.761 8.880 1.00 33.12 111 GLY A CA 1
ATOM 860 C C . GLY A 1 111 ? 9.321 -18.948 7.581 1.00 33.12 111 GLY A C 1
ATOM 861 O O . GLY A 1 111 ? 10.281 -18.911 6.815 1.00 33.12 111 GLY A O 1
ATOM 862 N N . LEU A 1 112 ? 8.205 -18.247 7.352 1.00 40.66 112 LEU A N 1
ATOM 863 C CA . LEU A 1 112 ? 8.008 -17.348 6.205 1.00 40.66 112 LEU A CA 1
ATOM 864 C C . LEU A 1 112 ? 8.264 -15.881 6.597 1.00 40.66 112 LEU A C 1
ATOM 866 O O . LEU A 1 112 ? 7.714 -15.395 7.585 1.00 40.66 112 LEU 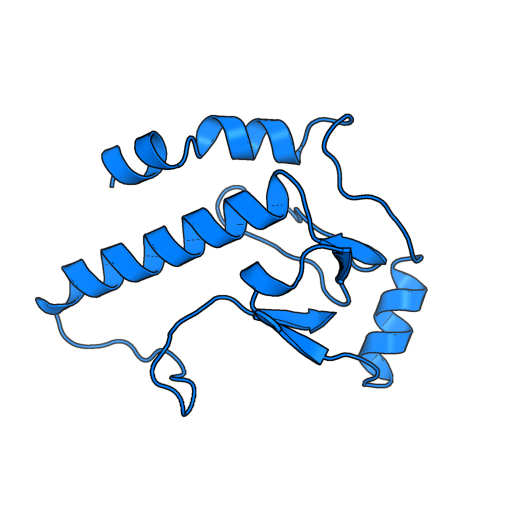A O 1
ATOM 870 N N . SER A 1 113 ? 9.111 -15.178 5.837 1.00 53.50 113 SER A N 1
ATOM 871 C CA . SER A 1 113 ? 9.279 -13.722 5.927 1.00 53.50 113 SER A CA 1
ATOM 872 C C . SER A 1 113 ? 8.301 -13.037 4.981 1.00 53.50 113 SER A C 1
ATOM 874 O O . SER A 1 113 ? 8.346 -13.313 3.786 1.00 53.50 113 SER A O 1
ATOM 876 N N . GLY A 1 114 ? 7.461 -12.141 5.501 1.00 61.69 114 GLY A N 1
ATOM 877 C CA . GLY A 1 114 ? 6.606 -11.314 4.656 1.00 61.69 114 GLY A CA 1
ATOM 878 C C . GLY A 1 114 ? 6.200 -9.986 5.277 1.00 61.69 114 GLY A C 1
ATOM 879 O O . GLY A 1 114 ? 6.342 -9.799 6.490 1.00 61.69 114 GLY A O 1
ATOM 880 N N . CYS A 1 115 ? 5.751 -9.053 4.437 1.00 73.69 115 CYS A N 1
ATOM 881 C CA . CYS A 1 115 ? 5.280 -7.746 4.872 1.00 73.69 115 CYS A CA 1
ATOM 882 C C . CYS A 1 115 ? 3.896 -7.889 5.516 1.00 73.69 115 CYS A C 1
ATOM 884 O O . CYS A 1 115 ? 3.018 -8.599 5.017 1.00 73.69 115 CYS A O 1
ATOM 886 N N . MET A 1 116 ? 3.708 -7.197 6.636 1.00 78.44 116 MET A N 1
ATOM 887 C CA . MET A 1 116 ? 2.445 -7.156 7.366 1.00 78.44 116 MET A CA 1
ATOM 888 C C . MET A 1 116 ? 1.868 -5.745 7.284 1.00 78.44 116 MET A C 1
ATOM 890 O O . MET A 1 116 ? 2.622 -4.775 7.333 1.00 78.44 116 MET A O 1
ATOM 894 N N . GLY A 1 117 ? 0.548 -5.649 7.183 1.00 77.56 117 GLY A N 1
ATOM 895 C CA . GLY A 1 117 ? -0.210 -4.415 7.352 1.00 77.56 117 GLY A CA 1
ATOM 896 C C . GLY A 1 117 ? -1.223 -4.588 8.478 1.00 77.56 117 GLY A C 1
ATOM 897 O O . GLY A 1 117 ? -1.756 -5.684 8.669 1.00 77.56 117 GLY A O 1
ATOM 898 N N . MET A 1 118 ? -1.477 -3.522 9.232 1.00 83.25 118 MET A N 1
ATOM 899 C CA . MET A 1 118 ? -2.586 -3.492 10.185 1.00 83.25 118 MET A CA 1
ATOM 900 C C . MET A 1 118 ? -3.841 -2.998 9.480 1.00 83.25 118 MET A C 1
ATOM 902 O O . MET A 1 118 ? -3.803 -1.986 8.772 1.00 83.25 118 MET A O 1
ATOM 906 N N . CYS A 1 119 ? -4.917 -3.763 9.632 1.00 78.81 119 CYS A N 1
ATOM 907 C CA . CYS A 1 119 ? -6.229 -3.468 9.074 1.00 78.81 119 CYS A CA 1
ATOM 908 C C . CYS A 1 119 ? -7.307 -3.582 10.145 1.00 78.81 119 CYS A C 1
ATOM 910 O O . CYS A 1 119 ? -7.073 -4.370 11.089 1.00 78.81 119 CYS A O 1
#

pLDDT: mean 77.62, std 21.19, range [22.56, 94.88]

Secondary structure (DSSP, 8-state):
-HHHHHHTTHHHHHHHHTSGGGSPPB-S-HHHHHHHHHHT---EEEGGG-TTSBPSS-B--TTTTS-SB-TTBBP-HHHHHHHHHHHHHHHHHHHHGGGS--------TTS----EEE-

Foldseek 3Di:
DVVLCVVLVLVVLVVQLPDPVFAFDQQDDLVVLCVCVVVVVKDKAFLVPQAQPFFSAFDADPVVRDTSHGGRTGRDGSVSSNQVSVFVVVVVVVVVCVVPDDDDDPADPVRDDGDITMD

InterPro domains:
  IPR008286 Orn/Lys/Arg decarboxylase, C-terminal [PF03711] (1-92)
  IPR011193 Ornithine/lysine/arginine decarboxylase [PTHR45229] (1-110)
  IPR036633 Orn/Lys/Arg decarboxylase, C-terminal domain superfamily [SSF55904] (1-93)

Sequence (119 aa):
MHDLYVSFNVKDLQKAMFRKESLPSVMMNPQDANQEYIRGNVELVRIRDAGGRIAAEGALPYPPGVLCVVPGEVWGGAVQRYFLALEEGVNMLRASRRSCRGSTAKKMRTGLSGCMGMC